Protein AF-A0A1V9VWC7-F1 (afdb_monomer_lite)

Sequence (116 aa):
MKLWIKKNKTLLITFGVISLVTWIVTLIEINLIAANTDGLKEYAETKVISDDLEVVGLVGMLDITLLIIWTFIFMFIFMKIIFPSKKALQGALFMEEFRFLKDMPNELRKGLDKNE

Foldseek 3Di:
DVVVCVVCVVLVVVLVVLVVVLVVLVVVLVVLCVVCVVQVVCCVVPVDHDPSNVVSVVSVVVSVVSVVVSVVSVVVVVCCVCQVDPVSVCVVVVVVVCVCVVCVVVVVVVVVVVVD

pLDDT: mean 83.8, std 10.31, range [46.56, 95.06]

Radius of gyration: 26.23 Å; chains: 1; bounding box: 46×44×78 Å

Secondary structure (DSSP, 8-state):
-HHHHHHTHHHHHHHHHHHHHHHHHHHHHHHHHHHTHHHHHHHHHH-PPPHHHHHHHHHHHHHHHHHHHHHHHHHHHHHHHH--SHHHHHHHTTTTHHHHHHHHHHHHHHHHTT--

Structure (mmCIF, N/CA/C/O backbone):
data_AF-A0A1V9VWC7-F1
#
_entry.id   AF-A0A1V9VWC7-F1
#
loop_
_atom_site.group_PDB
_atom_site.id
_atom_site.type_symbol
_atom_site.label_atom_id
_atom_site.label_alt_id
_atom_site.label_comp_id
_atom_site.label_asym_id
_atom_site.label_entity_id
_atom_site.label_seq_id
_atom_site.pdbx_PDB_ins_code
_atom_site.Cartn_x
_atom_site.Cartn_y
_atom_site.Cartn_z
_atom_site.occupancy
_atom_site.B_iso_or_equiv
_atom_site.auth_seq_id
_atom_site.auth_comp_id
_atom_site.auth_asym_id
_atom_site.auth_atom_id
_atom_site.pdbx_PDB_model_num
ATOM 1 N N . MET A 1 1 ? -23.759 2.065 12.437 1.00 70.25 1 MET A N 1
ATOM 2 C CA . MET A 1 1 ? -22.901 2.471 11.296 1.00 70.25 1 MET A CA 1
ATOM 3 C C . MET A 1 1 ? -22.642 3.987 11.232 1.00 70.2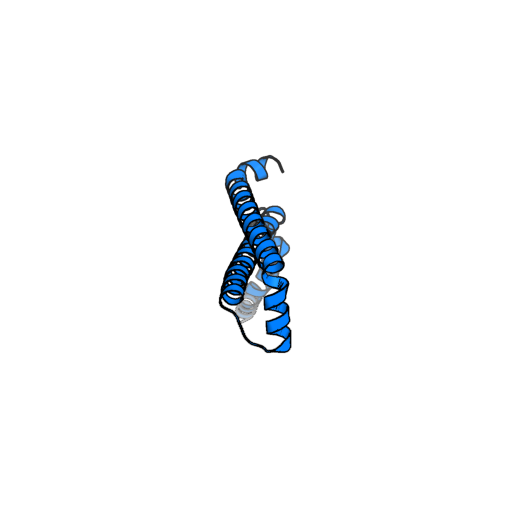5 1 MET A C 1
ATOM 5 O O . MET A 1 1 ? -21.498 4.383 11.409 1.00 70.25 1 MET A O 1
ATOM 9 N N . LYS A 1 2 ? -23.664 4.857 11.094 1.00 73.81 2 LYS A N 1
ATOM 10 C CA . LYS A 1 2 ? -23.494 6.334 11.013 1.00 73.81 2 LYS A CA 1
ATOM 11 C C . LYS A 1 2 ? -22.688 6.959 12.170 1.00 73.81 2 LYS A C 1
ATOM 13 O O . LYS A 1 2 ? -21.833 7.808 11.943 1.00 73.81 2 LYS A O 1
ATOM 18 N N . LEU A 1 3 ? -22.915 6.501 13.403 1.00 79.94 3 LEU A N 1
ATOM 19 C CA . LEU A 1 3 ? -22.215 7.001 14.596 1.00 79.94 3 LEU A CA 1
ATOM 20 C C . LEU A 1 3 ? -20.722 6.614 14.618 1.00 79.94 3 LEU A C 1
ATOM 22 O O . LEU A 1 3 ? -19.881 7.410 15.027 1.00 79.94 3 LEU A O 1
ATOM 26 N N . TRP A 1 4 ? -20.389 5.417 14.121 1.00 81.62 4 TRP A N 1
ATOM 27 C CA . TRP A 1 4 ? -19.008 4.937 14.002 1.00 81.62 4 TRP A CA 1
ATOM 28 C C . TRP A 1 4 ? -18.242 5.717 12.930 1.00 81.62 4 TRP A C 1
ATOM 30 O O . TRP A 1 4 ? -17.119 6.145 13.184 1.00 81.62 4 TRP A O 1
ATOM 40 N N . ILE A 1 5 ? -18.874 5.982 11.780 1.00 79.62 5 ILE A N 1
ATOM 41 C CA . ILE A 1 5 ? -18.294 6.818 10.717 1.00 79.62 5 ILE A CA 1
ATOM 42 C C . ILE A 1 5 ? -18.036 8.230 11.248 1.00 79.62 5 ILE A C 1
ATOM 44 O O . ILE A 1 5 ? -16.941 8.755 11.080 1.00 79.62 5 ILE A O 1
ATOM 48 N N . LYS A 1 6 ? -18.998 8.827 11.965 1.00 84.12 6 LYS A N 1
ATOM 49 C CA . LYS A 1 6 ? -18.825 10.160 12.564 1.00 84.12 6 LYS A CA 1
ATOM 50 C C . LYS A 1 6 ? -17.667 10.192 13.571 1.00 84.12 6 LYS A C 1
ATOM 52 O O . LYS A 1 6 ? -16.902 11.151 13.576 1.00 84.12 6 LYS A O 1
ATOM 57 N N . LYS A 1 7 ? -17.503 9.134 14.374 1.00 85.69 7 LYS A N 1
ATOM 58 C CA . LYS A 1 7 ? -16.421 9.001 15.366 1.00 85.69 7 LYS A CA 1
ATOM 59 C C . LYS A 1 7 ? -15.041 8.776 14.737 1.00 85.69 7 LYS A C 1
ATOM 61 O O . LYS A 1 7 ? -14.050 9.224 15.297 1.00 85.69 7 LYS A O 1
ATOM 66 N N . ASN A 1 8 ? -14.966 8.097 13.592 1.00 86.31 8 ASN A N 1
ATOM 67 C CA . ASN A 1 8 ? -13.708 7.795 12.898 1.00 86.31 8 ASN A CA 1
ATOM 68 C C . ASN A 1 8 ? -13.504 8.650 11.632 1.00 86.31 8 ASN A C 1
ATOM 70 O O . ASN A 1 8 ? -12.663 8.317 10.802 1.00 86.31 8 ASN A O 1
ATOM 74 N N . LYS A 1 9 ? -14.251 9.755 11.486 1.00 88.50 9 LYS A N 1
ATOM 75 C CA . LYS A 1 9 ? -14.259 10.607 10.287 1.00 88.50 9 LYS A CA 1
ATOM 76 C C . LYS A 1 9 ? -12.852 11.038 9.875 1.00 88.50 9 LYS A C 1
ATOM 78 O O . LYS A 1 9 ? -12.503 10.902 8.711 1.00 88.50 9 LYS A O 1
ATOM 83 N N . THR A 1 10 ? -12.045 11.511 10.824 1.00 88.62 10 THR A N 1
ATOM 84 C CA . THR A 1 10 ? -10.667 11.953 10.560 1.00 88.62 10 THR A CA 1
ATOM 85 C C . THR A 1 10 ? -9.819 10.827 9.981 1.00 88.62 10 THR A C 1
ATOM 87 O O . THR A 1 10 ? -9.186 11.020 8.957 1.00 88.62 10 THR A O 1
ATOM 90 N N . LEU A 1 11 ? -9.879 9.631 10.573 1.00 88.38 11 LEU A N 1
ATOM 91 C CA . LEU A 1 11 ? -9.133 8.463 10.104 1.00 88.38 11 LEU A CA 1
ATOM 92 C C . LEU A 1 11 ? -9.557 8.041 8.686 1.00 88.38 11 LEU A C 1
ATOM 94 O O . LEU A 1 11 ? -8.698 7.719 7.872 1.00 88.38 11 LEU A O 1
ATOM 98 N N . LEU A 1 12 ? -10.854 8.096 8.367 1.00 90.12 12 LEU A N 1
ATOM 99 C CA . LEU A 1 12 ? -11.352 7.787 7.022 1.00 90.12 12 LEU A CA 1
ATOM 100 C C . LEU A 1 12 ? -10.923 8.840 5.992 1.00 90.12 12 LEU A C 1
ATOM 102 O O . LEU A 1 12 ? -10.565 8.480 4.877 1.00 90.12 12 LEU A O 1
ATOM 106 N N . ILE A 1 13 ? -10.926 10.126 6.361 1.00 92.19 13 ILE A N 1
ATOM 107 C CA . ILE A 1 13 ? -10.439 11.206 5.491 1.00 92.19 13 ILE A CA 1
ATOM 108 C C . ILE A 1 13 ? -8.940 11.050 5.248 1.00 92.19 13 ILE A C 1
ATOM 110 O O . ILE A 1 13 ? -8.514 11.087 4.101 1.00 92.19 13 ILE A O 1
ATOM 114 N N . THR A 1 14 ? -8.147 10.832 6.300 1.00 90.50 14 THR A N 1
ATOM 115 C CA . THR A 1 14 ? -6.704 10.603 6.175 1.00 90.50 14 THR A CA 1
ATOM 116 C C . THR A 1 14 ? -6.421 9.409 5.273 1.00 90.50 14 THR A C 1
ATOM 118 O O . THR A 1 14 ? -5.608 9.521 4.363 1.00 90.50 14 THR A O 1
ATOM 121 N N . PHE A 1 15 ? -7.132 8.295 5.460 1.00 92.75 15 PHE A N 1
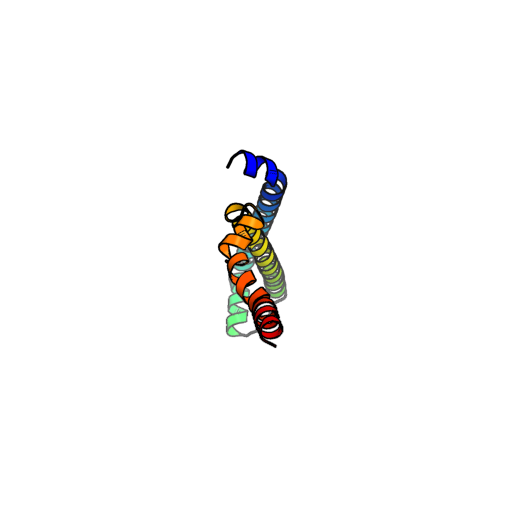ATOM 122 C CA . PHE A 1 15 ? -7.003 7.141 4.576 1.00 92.75 15 PHE A CA 1
ATOM 123 C C . PHE A 1 15 ? -7.386 7.471 3.132 1.00 92.75 15 PHE A C 1
ATOM 125 O O . PHE A 1 15 ? -6.675 7.075 2.215 1.00 92.75 15 PHE A O 1
ATOM 132 N N . GLY A 1 16 ? -8.458 8.236 2.916 1.00 93.19 16 GLY A N 1
ATOM 133 C CA . GLY A 1 16 ? -8.853 8.700 1.585 1.00 93.19 16 GLY A CA 1
ATOM 134 C C . GLY A 1 16 ? -7.781 9.560 0.910 1.00 93.19 16 GLY A C 1
ATOM 135 O O . GLY A 1 16 ? -7.480 9.342 -0.258 1.00 93.19 16 GLY A O 1
ATOM 136 N N . VAL A 1 17 ? -7.156 10.483 1.646 1.00 93.69 17 VAL A N 1
ATOM 137 C CA . VAL A 1 17 ? -6.053 11.315 1.133 1.00 93.69 17 VAL A CA 1
ATOM 138 C C . VAL A 1 17 ? -4.841 10.456 0.784 1.00 93.69 17 VAL A C 1
ATOM 140 O O . VAL A 1 17 ? -4.319 10.584 -0.317 1.00 93.69 17 VAL A O 1
ATOM 143 N N . ILE A 1 18 ? -4.425 9.548 1.674 1.00 91.56 18 ILE A N 1
ATOM 144 C CA . ILE A 1 18 ? -3.308 8.629 1.406 1.00 91.56 18 ILE A CA 1
ATOM 145 C C . ILE A 1 18 ? -3.620 7.769 0.176 1.00 91.56 18 ILE A C 1
ATOM 147 O O . ILE A 1 18 ? -2.776 7.649 -0.698 1.00 91.56 18 ILE A O 1
ATOM 151 N N . SER A 1 19 ? -4.846 7.248 0.061 1.00 94.00 19 SER A N 1
ATOM 152 C CA . SER A 1 19 ? -5.285 6.462 -1.102 1.00 94.00 19 SER A CA 1
ATOM 153 C C . SER A 1 19 ? -5.167 7.246 -2.407 1.00 94.00 19 SER A C 1
ATOM 155 O O . SER A 1 19 ? -4.715 6.706 -3.410 1.00 94.00 19 SER A O 1
ATOM 157 N N . LEU A 1 20 ? -5.565 8.521 -2.394 1.00 95.06 20 LEU A N 1
ATOM 158 C CA . LEU A 1 20 ? -5.481 9.387 -3.566 1.00 95.06 20 LEU A CA 1
ATOM 159 C C . LEU A 1 20 ? -4.025 9.682 -3.944 1.00 95.06 20 LEU A C 1
ATOM 161 O O . LEU A 1 20 ? -3.688 9.649 -5.122 1.00 95.06 20 LEU A O 1
ATOM 165 N N . VAL A 1 21 ? -3.161 9.927 -2.956 1.00 92.50 21 VAL A N 1
ATOM 166 C CA . VAL A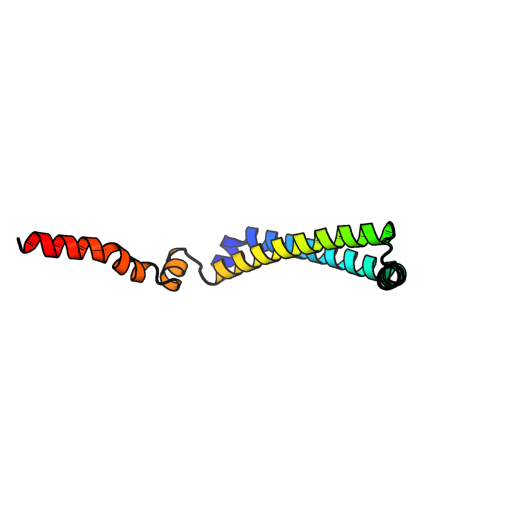 1 21 ? -1.724 10.135 -3.185 1.00 92.50 21 VAL A CA 1
ATOM 167 C C . VAL A 1 21 ? -1.080 8.878 -3.764 1.00 92.50 21 VAL A C 1
ATOM 169 O O . VAL A 1 21 ? -0.425 8.982 -4.794 1.00 92.50 21 VAL A O 1
ATOM 172 N N . THR A 1 22 ? -1.305 7.705 -3.162 1.00 92.44 22 THR A N 1
ATOM 173 C CA . THR A 1 22 ? -0.805 6.424 -3.685 1.00 92.44 22 THR A CA 1
ATOM 174 C C . THR A 1 22 ? -1.263 6.221 -5.126 1.00 92.44 22 THR A C 1
ATOM 176 O O . THR A 1 22 ? -0.445 5.967 -5.994 1.00 92.44 22 THR A O 1
ATOM 179 N N . TRP A 1 23 ? -2.544 6.455 -5.419 1.00 94.62 23 TRP A N 1
ATOM 180 C CA . TRP A 1 23 ? -3.063 6.312 -6.778 1.00 94.62 23 TRP A CA 1
ATOM 181 C C . TRP A 1 23 ? -2.397 7.254 -7.795 1.00 94.62 23 TRP A C 1
ATOM 183 O O . TRP A 1 23 ? -2.106 6.841 -8.914 1.00 94.62 23 TRP A O 1
ATOM 193 N N . ILE A 1 24 ? -2.124 8.508 -7.418 1.00 94.38 24 ILE A N 1
ATOM 194 C CA . ILE A 1 24 ? -1.402 9.457 -8.281 1.00 94.38 24 ILE A CA 1
ATOM 195 C C . ILE A 1 24 ? 0.031 8.977 -8.541 1.00 94.38 24 ILE A C 1
ATOM 197 O O . ILE A 1 24 ? 0.488 9.047 -9.680 1.00 94.38 24 ILE A O 1
ATOM 201 N N . VAL A 1 25 ? 0.732 8.486 -7.515 1.00 93.00 25 VAL A N 1
ATOM 202 C CA . VAL A 1 25 ? 2.102 7.967 -7.660 1.00 93.00 25 VAL A CA 1
ATOM 203 C C . VAL A 1 25 ? 2.120 6.754 -8.589 1.00 93.00 25 VAL A C 1
ATOM 205 O O . VAL A 1 25 ? 2.886 6.761 -9.551 1.00 93.00 25 VAL A O 1
ATOM 208 N N . THR A 1 26 ? 1.211 5.795 -8.405 1.00 93.94 26 THR A N 1
ATOM 209 C CA . THR A 1 26 ? 1.080 4.635 -9.297 1.00 93.94 26 THR A CA 1
ATOM 210 C C . THR A 1 26 ? 0.801 5.050 -10.749 1.00 93.94 26 THR A C 1
ATOM 212 O O . THR A 1 26 ? 1.340 4.461 -11.682 1.00 93.94 26 THR A O 1
ATOM 215 N N . LEU A 1 27 ? -0.009 6.091 -10.988 1.00 94.56 27 LEU A N 1
ATOM 216 C CA . LEU A 1 27 ? -0.227 6.606 -12.349 1.00 94.56 27 LEU A CA 1
ATOM 217 C C . LEU A 1 27 ? 1.040 7.208 -12.965 1.00 94.56 27 LEU A C 1
ATOM 219 O O . LEU A 1 27 ? 1.289 7.013 -14.157 1.00 94.56 27 LEU A O 1
ATOM 223 N N . ILE A 1 28 ? 1.827 7.942 -12.175 1.00 93.38 28 ILE A N 1
ATOM 224 C CA . ILE A 1 28 ? 3.115 8.487 -12.620 1.00 93.38 28 ILE A CA 1
ATOM 225 C C . ILE A 1 28 ? 4.065 7.340 -12.966 1.00 93.38 28 ILE A C 1
ATOM 227 O O . ILE A 1 28 ? 4.686 7.380 -14.026 1.00 93.38 28 ILE A O 1
ATOM 231 N N . GLU A 1 29 ? 4.139 6.308 -12.127 1.00 92.25 29 GLU A N 1
ATOM 232 C CA . GLU A 1 29 ? 4.965 5.127 -12.377 1.00 92.25 29 GLU A CA 1
ATOM 233 C C . GLU A 1 29 ? 4.554 4.408 -13.667 1.00 92.25 29 GLU A C 1
ATOM 235 O O . GLU A 1 29 ? 5.404 4.161 -14.518 1.00 92.25 29 GLU A O 1
ATOM 240 N N . ILE A 1 30 ? 3.258 4.147 -13.877 1.00 92.94 30 ILE A N 1
ATOM 241 C CA . ILE A 1 30 ? 2.758 3.521 -15.114 1.00 92.94 30 ILE A CA 1
ATOM 242 C C . ILE A 1 30 ? 3.163 4.342 -16.342 1.00 92.94 30 ILE A C 1
ATOM 244 O O . ILE A 1 30 ? 3.587 3.777 -17.351 1.00 92.94 30 ILE A O 1
ATOM 248 N N . ASN A 1 31 ? 3.051 5.669 -16.265 1.00 93.62 31 ASN A N 1
ATOM 249 C CA . ASN A 1 31 ? 3.452 6.544 -17.360 1.00 93.62 31 ASN A CA 1
ATOM 250 C C . ASN A 1 31 ? 4.969 6.494 -17.609 1.00 93.62 31 ASN A C 1
ATOM 252 O O . ASN A 1 31 ? 5.401 6.413 -18.757 1.00 93.62 31 ASN A O 1
ATOM 256 N N . LEU A 1 32 ? 5.781 6.491 -16.549 1.00 91.19 32 LEU A N 1
ATOM 257 C CA . LEU A 1 32 ? 7.237 6.369 -16.646 1.00 91.19 32 LEU A CA 1
ATOM 258 C C . LEU A 1 32 ? 7.664 5.017 -17.228 1.00 91.19 32 LEU A C 1
ATOM 260 O O . LEU A 1 32 ? 8.547 4.978 -18.082 1.00 91.19 32 LEU A O 1
ATOM 264 N N . ILE A 1 33 ? 7.014 3.926 -16.823 1.00 91.38 33 ILE A N 1
ATOM 265 C CA . ILE A 1 33 ? 7.230 2.590 -17.388 1.00 91.38 33 ILE A CA 1
ATOM 266 C C . ILE A 1 33 ? 6.887 2.592 -18.879 1.00 91.38 33 ILE A C 1
ATOM 268 O O . ILE A 1 33 ? 7.684 2.124 -19.687 1.00 91.38 33 ILE A O 1
ATOM 272 N N . ALA A 1 34 ? 5.733 3.149 -19.259 1.00 91.75 34 ALA A N 1
ATOM 273 C CA . ALA A 1 34 ? 5.305 3.223 -20.655 1.00 91.75 34 ALA A CA 1
ATOM 274 C C . ALA A 1 34 ? 6.283 4.039 -21.521 1.00 91.75 34 ALA A C 1
ATOM 276 O O . ALA A 1 34 ? 6.618 3.621 -22.632 1.00 91.75 34 ALA A O 1
ATOM 277 N N . ALA A 1 35 ? 6.777 5.162 -20.995 1.00 90.88 35 ALA A N 1
ATOM 278 C CA . ALA A 1 35 ? 7.746 6.025 -21.666 1.00 90.88 35 ALA A CA 1
ATOM 279 C C . ALA A 1 35 ? 9.138 5.386 -21.825 1.00 90.88 35 ALA A C 1
ATOM 281 O O . ALA A 1 35 ? 9.870 5.769 -22.730 1.00 90.88 35 ALA A O 1
ATOM 282 N N . ASN A 1 36 ? 9.488 4.400 -20.990 1.00 90.62 36 ASN A N 1
ATOM 283 C CA . ASN A 1 36 ? 10.802 3.741 -20.972 1.00 90.62 36 ASN A CA 1
ATOM 284 C C . ASN A 1 36 ? 10.742 2.256 -21.377 1.00 90.62 36 ASN A C 1
ATOM 286 O O . ASN A 1 36 ? 11.599 1.456 -20.997 1.00 90.62 36 ASN A O 1
ATOM 290 N N . THR A 1 37 ? 9.730 1.869 -22.156 1.00 88.62 37 THR A N 1
ATOM 291 C CA . THR A 1 37 ? 9.516 0.485 -22.624 1.00 88.62 37 THR A CA 1
ATOM 292 C C . THR A 1 37 ? 10.702 -0.081 -23.408 1.00 88.62 37 THR A C 1
ATOM 294 O O . THR A 1 37 ? 11.063 -1.242 -23.209 1.00 88.62 37 THR A O 1
ATOM 297 N N . ASP A 1 38 ? 11.347 0.733 -24.243 1.00 87.19 38 ASP A N 1
ATOM 298 C CA . ASP A 1 38 ? 12.532 0.320 -25.001 1.00 87.19 38 ASP A CA 1
ATOM 299 C C . ASP A 1 38 ? 13.737 0.063 -24.084 1.00 87.19 38 ASP A C 1
ATOM 301 O O . ASP A 1 38 ? 14.398 -0.967 -24.214 1.00 87.19 38 ASP A O 1
ATOM 305 N N . GLY A 1 39 ? 13.964 0.927 -23.087 1.00 84.00 39 GLY A N 1
ATOM 306 C CA . GLY A 1 39 ? 15.017 0.734 -22.082 1.00 84.00 39 GLY A CA 1
ATOM 307 C C . GLY A 1 39 ? 14.774 -0.490 -21.193 1.00 84.00 39 GLY A C 1
ATOM 308 O O . GLY A 1 39 ? 15.702 -1.231 -20.875 1.00 84.00 39 GLY A O 1
ATOM 309 N N . LEU A 1 40 ? 13.512 -0.774 -20.852 1.00 84.44 40 LEU A N 1
ATOM 310 C CA . LEU A 1 40 ? 13.114 -2.005 -20.155 1.00 84.44 40 LEU A CA 1
ATOM 311 C C . LEU A 1 40 ? 13.408 -3.260 -20.986 1.00 84.44 40 LEU A C 1
ATOM 313 O O . LEU A 1 40 ? 13.842 -4.279 -20.441 1.00 84.44 40 LEU A O 1
ATOM 317 N N . LYS A 1 41 ? 13.174 -3.197 -22.300 1.00 87.75 41 LYS A N 1
ATOM 318 C CA . LYS A 1 41 ? 13.468 -4.296 -23.222 1.00 87.75 41 LYS A CA 1
ATOM 319 C C . LYS A 1 41 ? 14.972 -4.518 -23.358 1.00 87.75 41 LYS A C 1
ATOM 321 O O . LYS A 1 41 ? 15.425 -5.657 -23.262 1.00 87.75 41 LYS A O 1
ATOM 326 N N . GLU A 1 42 ? 15.739 -3.445 -23.516 1.00 87.44 42 GLU A N 1
ATOM 327 C CA . GLU A 1 42 ? 17.197 -3.514 -23.563 1.00 87.44 42 GLU A CA 1
ATOM 328 C C . GLU A 1 42 ? 17.762 -4.110 -22.272 1.00 87.44 42 GLU A C 1
ATOM 330 O O . GLU A 1 42 ? 18.545 -5.056 -22.329 1.00 87.44 42 GLU A O 1
ATOM 335 N N . TYR A 1 43 ? 17.294 -3.660 -21.106 1.00 87.75 43 TYR A N 1
ATOM 336 C CA . TYR A 1 43 ? 17.658 -4.259 -19.823 1.00 87.75 43 TYR A CA 1
ATOM 337 C C . TYR A 1 43 ? 17.319 -5.753 -19.753 1.00 87.75 43 TYR A C 1
ATOM 339 O O . TYR A 1 43 ? 18.098 -6.547 -19.216 1.00 87.75 43 TYR A O 1
ATOM 347 N N . ALA A 1 44 ? 16.174 -6.178 -20.292 1.00 86.81 44 ALA A N 1
ATOM 348 C CA . ALA A 1 44 ? 15.794 -7.587 -20.280 1.00 86.81 44 ALA A CA 1
ATOM 349 C C . ALA A 1 44 ? 16.820 -8.461 -21.023 1.00 86.81 44 ALA A C 1
ATOM 351 O O . ALA A 1 44 ? 17.158 -9.542 -20.519 1.00 86.81 44 ALA A O 1
ATOM 352 N N . GLU A 1 45 ? 17.334 -7.964 -22.151 1.00 90.50 45 GLU A N 1
ATOM 353 C CA . GLU A 1 45 ? 18.265 -8.647 -23.054 1.00 90.50 45 GLU A CA 1
ATOM 354 C C . GLU A 1 45 ? 19.735 -8.526 -22.612 1.00 90.50 45 GLU A C 1
ATOM 356 O O . GLU A 1 45 ? 20.459 -9.522 -22.612 1.00 90.50 45 GLU A O 1
ATOM 361 N N . THR A 1 46 ? 20.180 -7.338 -22.198 1.00 88.62 46 THR A N 1
ATOM 362 C CA . THR A 1 46 ? 21.600 -7.029 -21.937 1.00 88.62 46 THR A CA 1
ATOM 363 C C . THR A 1 46 ? 21.955 -6.946 -20.455 1.00 88.62 46 THR A C 1
ATOM 365 O O . THR A 1 46 ? 23.132 -7.008 -20.104 1.00 88.62 46 THR A O 1
ATOM 368 N N . LYS A 1 47 ? 20.952 -6.820 -19.575 1.00 86.75 47 LYS A N 1
ATOM 369 C CA . LYS A 1 47 ? 21.098 -6.530 -18.135 1.00 86.75 47 LYS A CA 1
ATOM 370 C C . LYS A 1 47 ? 21.757 -5.185 -17.813 1.00 86.75 47 LYS A C 1
ATOM 372 O O . LYS A 1 47 ? 22.106 -4.954 -16.656 1.00 86.75 47 LYS A O 1
ATOM 377 N N . VAL A 1 48 ? 21.893 -4.290 -18.790 1.00 86.56 48 VAL A N 1
ATOM 378 C CA . VAL A 1 48 ? 22.404 -2.929 -18.580 1.00 86.56 48 VAL A CA 1
ATOM 379 C C . VAL A 1 48 ? 21.272 -2.027 -18.084 1.00 86.56 48 VAL A C 1
ATOM 381 O O . VAL A 1 48 ? 20.170 -2.061 -18.625 1.00 86.56 48 VAL A O 1
ATOM 384 N N . ILE A 1 49 ? 21.537 -1.242 -17.038 1.00 85.25 49 ILE A N 1
ATOM 385 C CA . ILE A 1 49 ? 20.593 -0.267 -16.475 1.00 85.25 49 ILE A CA 1
ATOM 386 C C . ILE A 1 49 ? 20.982 1.113 -17.003 1.00 85.25 49 ILE A C 1
ATOM 388 O O . ILE A 1 49 ? 22.119 1.538 -16.804 1.00 85.25 49 ILE A O 1
ATOM 392 N N . SER A 1 50 ? 20.056 1.788 -17.683 1.00 87.19 50 SER A N 1
ATOM 393 C CA . SER A 1 50 ? 20.201 3.197 -18.053 1.00 87.19 50 SER A CA 1
ATOM 394 C C . SER A 1 50 ? 19.759 4.111 -16.908 1.00 87.19 50 SER A C 1
ATOM 396 O O . SER A 1 50 ? 18.948 3.711 -16.071 1.00 87.19 50 SER A O 1
ATOM 398 N N . ASP A 1 51 ? 20.241 5.354 -16.904 1.00 86.56 51 ASP A N 1
ATOM 399 C CA . ASP A 1 51 ? 19.888 6.358 -15.890 1.00 86.56 51 ASP A CA 1
ATOM 400 C C . ASP A 1 51 ? 18.361 6.568 -15.793 1.00 86.56 51 ASP A C 1
ATOM 402 O O . ASP A 1 51 ? 17.799 6.645 -14.700 1.00 86.56 51 ASP A O 1
ATOM 406 N N . ASP A 1 52 ? 17.654 6.573 -16.930 1.00 85.44 52 ASP A N 1
ATOM 407 C CA . ASP A 1 52 ? 16.190 6.695 -16.958 1.00 85.44 52 ASP A CA 1
ATOM 408 C C . ASP A 1 52 ? 15.496 5.482 -16.318 1.00 85.44 52 ASP A C 1
ATOM 410 O O . ASP A 1 52 ? 14.497 5.619 -15.606 1.00 85.44 52 ASP A O 1
ATOM 414 N N . LEU A 1 53 ? 16.048 4.282 -16.521 1.00 87.44 53 LEU A N 1
ATOM 415 C CA . LEU A 1 53 ? 15.524 3.051 -15.939 1.00 87.44 53 LEU A CA 1
ATOM 416 C C . LEU A 1 53 ? 15.785 2.975 -14.429 1.00 87.44 53 LEU A C 1
ATOM 418 O O . LEU A 1 53 ? 14.958 2.440 -13.686 1.00 87.44 53 LEU A O 1
ATOM 422 N N . GLU A 1 54 ? 16.896 3.545 -13.959 1.00 89.38 54 GLU A N 1
ATOM 423 C CA . GLU A 1 54 ? 17.176 3.701 -12.531 1.00 89.38 54 GLU A CA 1
ATOM 424 C C . GLU A 1 54 ? 16.122 4.592 -11.857 1.00 89.38 54 GLU A C 1
ATOM 426 O O . GLU A 1 54 ? 15.583 4.227 -10.808 1.00 89.38 54 GLU A O 1
ATOM 431 N N . VAL A 1 55 ? 15.748 5.712 -12.488 1.00 89.44 55 VAL A N 1
ATOM 432 C CA . VAL A 1 55 ? 14.684 6.600 -11.989 1.00 89.44 55 VAL A CA 1
ATOM 433 C C . VAL A 1 55 ? 13.337 5.877 -11.933 1.00 89.44 55 VAL A C 1
ATOM 435 O O . VAL A 1 55 ? 12.642 5.967 -10.918 1.00 89.44 55 VAL A O 1
ATOM 438 N N . VAL A 1 56 ? 12.980 5.122 -12.977 1.00 91.44 56 VAL A N 1
ATOM 439 C CA . VAL A 1 56 ? 11.757 4.294 -12.994 1.00 91.44 56 VAL A CA 1
ATOM 440 C C . VAL A 1 56 ? 11.769 3.302 -11.825 1.00 91.44 56 VAL A C 1
ATOM 442 O O . VAL A 1 56 ? 10.784 3.198 -11.093 1.00 91.44 56 VAL A O 1
ATOM 445 N N . GLY A 1 57 ? 12.896 2.622 -11.596 1.00 89.25 57 GLY A N 1
ATOM 446 C CA . GLY A 1 57 ? 13.056 1.671 -10.496 1.00 89.25 57 GLY A CA 1
ATOM 447 C C . GLY A 1 57 ? 12.952 2.311 -9.107 1.00 89.25 57 GLY A C 1
ATOM 448 O O . GLY A 1 57 ? 12.314 1.748 -8.214 1.00 89.25 57 GLY A O 1
ATOM 449 N N . LEU A 1 58 ? 13.527 3.501 -8.912 1.00 92.50 58 LEU A N 1
ATOM 450 C CA . LEU A 1 58 ? 13.424 4.254 -7.656 1.00 92.50 58 LEU A CA 1
ATOM 451 C C . LEU A 1 58 ? 11.980 4.669 -7.357 1.00 92.50 58 LEU A C 1
ATOM 453 O O . LEU A 1 58 ? 11.517 4.507 -6.224 1.00 92.50 58 LEU A O 1
ATOM 457 N N . VAL A 1 59 ? 11.263 5.170 -8.367 1.00 92.31 59 VAL A N 1
ATOM 458 C CA . VAL A 1 59 ? 9.843 5.524 -8.236 1.00 92.31 59 VAL A CA 1
ATOM 459 C C . VAL A 1 59 ? 9.011 4.282 -7.913 1.00 92.31 59 VAL A C 1
ATOM 461 O O . VAL A 1 59 ? 8.186 4.344 -7.003 1.00 92.31 59 VAL A O 1
ATOM 464 N N . GLY A 1 60 ? 9.286 3.142 -8.552 1.00 92.44 60 GLY A N 1
ATOM 465 C CA . GLY A 1 60 ? 8.583 1.891 -8.259 1.00 92.44 60 GLY A CA 1
ATOM 466 C C . GLY A 1 60 ? 8.842 1.342 -6.855 1.00 92.44 60 GLY A C 1
ATOM 467 O O . GLY A 1 60 ? 7.917 0.899 -6.174 1.00 92.44 60 GLY A O 1
ATOM 468 N N . MET A 1 61 ? 10.070 1.438 -6.334 1.00 93.81 61 MET A N 1
ATOM 469 C CA . MET A 1 61 ? 10.339 1.083 -4.929 1.00 93.81 61 MET A CA 1
ATOM 470 C C . MET A 1 61 ? 9.575 1.981 -3.947 1.00 93.81 61 MET A C 1
ATOM 472 O O . MET A 1 61 ? 9.087 1.506 -2.911 1.00 93.81 61 MET A O 1
ATOM 476 N N . LEU A 1 62 ? 9.460 3.272 -4.264 1.00 92.25 62 LEU A N 1
ATOM 477 C CA . LEU A 1 62 ? 8.670 4.213 -3.479 1.00 92.25 62 LEU A CA 1
ATOM 478 C C . LEU A 1 62 ? 7.178 3.854 -3.531 1.00 92.25 62 LEU A C 1
ATOM 480 O O . LEU A 1 62 ? 6.544 3.827 -2.472 1.00 92.25 62 LEU A O 1
ATOM 484 N N . ASP A 1 63 ? 6.634 3.516 -4.703 1.00 93.00 63 ASP A N 1
ATOM 485 C CA . ASP A 1 63 ? 5.222 3.136 -4.845 1.00 93.00 63 ASP A CA 1
ATOM 486 C C . ASP A 1 63 ? 4.900 1.839 -4.095 1.00 93.00 63 ASP A C 1
ATOM 488 O O . ASP A 1 63 ? 3.951 1.791 -3.310 1.00 93.00 63 ASP A O 1
ATOM 492 N N . ILE A 1 64 ? 5.754 0.816 -4.204 1.00 93.19 64 ILE A N 1
ATOM 493 C CA . ILE A 1 64 ? 5.613 -0.432 -3.436 1.00 93.19 64 ILE A CA 1
ATOM 494 C C . ILE A 1 64 ? 5.608 -0.145 -1.931 1.00 93.19 64 ILE A C 1
ATOM 496 O O . ILE A 1 64 ? 4.770 -0.670 -1.192 1.00 93.19 64 ILE A O 1
ATOM 500 N N . THR A 1 65 ? 6.512 0.712 -1.454 1.00 93.06 65 THR A N 1
ATOM 501 C CA . THR A 1 65 ? 6.570 1.082 -0.032 1.00 93.06 65 THR A CA 1
ATOM 502 C C . THR A 1 65 ? 5.289 1.797 0.410 1.00 93.06 65 THR A C 1
ATOM 504 O O . THR A 1 65 ? 4.735 1.482 1.470 1.00 93.06 65 THR A O 1
ATOM 507 N N . LEU A 1 66 ? 4.772 2.718 -0.410 1.00 92.12 66 LEU A N 1
ATOM 508 C CA . LEU A 1 66 ? 3.492 3.386 -0.164 1.00 92.12 66 LEU A CA 1
ATOM 509 C C . LEU A 1 66 ? 2.326 2.393 -0.141 1.00 92.12 66 LEU A C 1
ATOM 511 O O . LEU A 1 66 ? 1.489 2.475 0.760 1.00 92.12 66 LEU A O 1
ATOM 515 N N . LEU A 1 67 ? 2.286 1.431 -1.064 1.00 93.50 67 LEU A N 1
ATOM 516 C CA . LEU A 1 67 ? 1.264 0.383 -1.126 1.00 93.50 67 LEU A CA 1
ATOM 517 C C . LEU A 1 67 ? 1.282 -0.521 0.109 1.00 93.50 67 LEU A C 1
ATOM 519 O O . LEU A 1 67 ? 0.219 -0.878 0.626 1.00 93.50 67 LEU A O 1
ATOM 523 N N . ILE A 1 68 ? 2.463 -0.860 0.631 1.00 93.69 68 ILE A N 1
ATOM 524 C CA . ILE A 1 68 ? 2.592 -1.627 1.877 1.00 93.69 68 ILE A CA 1
ATOM 525 C C . ILE A 1 68 ? 1.972 -0.846 3.041 1.00 93.69 68 ILE A C 1
ATOM 527 O O . ILE A 1 68 ? 1.123 -1.376 3.764 1.00 93.69 68 ILE A O 1
ATOM 531 N N . ILE A 1 69 ? 2.346 0.426 3.208 1.00 92.00 69 ILE A N 1
ATOM 532 C CA . ILE A 1 69 ? 1.806 1.289 4.271 1.00 92.00 69 ILE A CA 1
ATOM 533 C C . ILE A 1 69 ? 0.289 1.433 4.122 1.00 92.00 69 ILE A C 1
ATOM 535 O O . ILE A 1 69 ? -0.454 1.277 5.096 1.00 92.00 69 ILE A O 1
ATOM 539 N N . TRP A 1 70 ? -0.179 1.681 2.900 1.00 94.00 70 TRP A N 1
ATOM 540 C CA . TRP A 1 70 ? -1.596 1.784 2.577 1.00 94.00 70 TRP A CA 1
ATOM 541 C C . TRP A 1 70 ? -2.356 0.513 2.971 1.00 94.00 70 TRP A C 1
ATOM 543 O O . TRP A 1 70 ? -3.396 0.593 3.629 1.00 94.00 70 TRP A O 1
ATOM 553 N N . THR A 1 71 ? -1.796 -0.658 2.663 1.00 94.06 71 THR A N 1
ATOM 554 C CA . THR A 1 71 ? -2.386 -1.963 2.980 1.00 94.06 71 THR A CA 1
ATOM 555 C C . THR A 1 71 ? -2.497 -2.176 4.489 1.00 94.06 71 THR A C 1
ATOM 557 O O . THR A 1 71 ? -3.558 -2.575 4.974 1.00 94.06 71 THR A O 1
ATOM 560 N N . PHE A 1 72 ? -1.454 -1.858 5.262 1.00 93.44 72 PHE A N 1
ATOM 561 C CA . PHE A 1 72 ? -1.509 -1.955 6.726 1.00 93.44 72 PHE A CA 1
ATOM 562 C C . PHE A 1 72 ? -2.584 -1.046 7.327 1.00 93.44 72 PHE A C 1
ATOM 564 O O . PHE A 1 72 ? -3.334 -1.473 8.211 1.00 93.44 72 PHE A O 1
ATOM 571 N N . ILE A 1 73 ? -2.704 0.191 6.835 1.00 91.50 73 ILE A N 1
ATOM 572 C CA . ILE A 1 73 ? -3.748 1.118 7.287 1.00 91.50 73 ILE A CA 1
ATOM 573 C C . ILE A 1 73 ? -5.129 0.580 6.904 1.00 91.50 73 ILE A C 1
ATOM 575 O O . ILE A 1 73 ? -6.031 0.575 7.742 1.00 91.50 73 ILE A O 1
ATOM 579 N N . PHE A 1 74 ? -5.300 0.075 5.682 1.00 92.62 74 PHE A N 1
ATOM 580 C CA . PHE A 1 74 ? -6.559 -0.515 5.233 1.00 92.62 74 PHE A CA 1
ATOM 581 C C . PHE A 1 74 ? -6.979 -1.695 6.118 1.00 92.62 74 PHE A C 1
ATOM 583 O O . PHE A 1 74 ? -8.100 -1.705 6.636 1.00 92.62 74 PHE A O 1
ATOM 590 N N . MET A 1 75 ? -6.069 -2.640 6.380 1.00 92.44 75 MET A N 1
ATOM 591 C CA . MET A 1 75 ? -6.323 -3.765 7.286 1.00 92.44 75 MET A CA 1
ATOM 592 C C . MET A 1 75 ? -6.691 -3.286 8.692 1.00 92.44 75 MET A C 1
ATOM 594 O O . MET A 1 75 ? -7.641 -3.792 9.291 1.00 92.44 75 MET A O 1
ATOM 598 N N . PHE A 1 76 ? -5.986 -2.282 9.217 1.00 89.44 76 PHE A N 1
ATOM 599 C CA . PHE A 1 76 ? -6.287 -1.706 10.525 1.00 89.44 76 PHE A CA 1
ATOM 600 C C . PHE A 1 76 ? -7.703 -1.116 10.583 1.00 89.44 76 PHE A C 1
ATOM 602 O O . PHE A 1 76 ? -8.437 -1.348 11.548 1.00 89.44 76 PHE A O 1
ATOM 609 N N . ILE A 1 77 ? -8.119 -0.386 9.547 1.00 90.12 77 ILE A N 1
ATOM 610 C CA . ILE A 1 77 ? -9.476 0.164 9.445 1.00 90.12 77 ILE A CA 1
ATOM 611 C C . ILE A 1 77 ? -10.501 -0.967 9.405 1.00 90.12 77 ILE A C 1
ATOM 613 O O . ILE A 1 77 ? -11.486 -0.917 10.143 1.00 90.12 77 ILE A O 1
ATOM 617 N N . PHE A 1 78 ? -10.249 -1.996 8.598 1.00 88.25 78 PHE A N 1
ATOM 618 C CA . PHE A 1 78 ? -11.131 -3.150 8.455 1.00 88.25 78 PHE A CA 1
ATOM 619 C C . PHE A 1 78 ? -11.313 -3.889 9.786 1.00 88.25 78 PHE A C 1
ATOM 621 O O . PHE A 1 78 ? -12.441 -4.106 10.234 1.00 88.25 78 PHE A O 1
ATOM 628 N N . MET A 1 79 ? -10.212 -4.150 10.494 1.00 85.75 79 MET A N 1
ATOM 629 C CA . MET A 1 79 ? -10.225 -4.715 11.845 1.00 85.75 79 MET A CA 1
ATOM 630 C C . MET A 1 79 ? -11.040 -3.860 12.813 1.00 85.75 79 MET A C 1
ATOM 632 O O . MET A 1 79 ? -11.786 -4.395 13.628 1.00 85.75 79 MET A O 1
ATOM 636 N N . LYS A 1 80 ? -10.959 -2.531 12.714 1.00 84.25 80 LYS A N 1
ATOM 637 C CA . LYS A 1 80 ? -11.711 -1.617 13.584 1.00 84.25 80 LYS A CA 1
ATOM 638 C C . LYS A 1 80 ? -13.206 -1.526 13.240 1.00 84.25 80 LYS A C 1
ATOM 640 O O . LYS A 1 80 ? -13.997 -1.091 14.084 1.00 84.25 80 LYS A O 1
ATOM 645 N N . ILE A 1 81 ? -13.586 -1.885 12.013 1.00 84.31 81 ILE A N 1
ATOM 646 C CA . ILE A 1 81 ? -14.983 -2.022 11.577 1.00 84.31 81 ILE A CA 1
ATOM 647 C C . ILE A 1 81 ? -15.560 -3.339 12.101 1.00 84.31 81 ILE A C 1
ATOM 649 O O . ILE A 1 81 ? -16.629 -3.317 12.711 1.00 84.31 81 ILE A O 1
ATOM 653 N N . ILE A 1 82 ? -14.849 -4.454 11.899 1.00 83.06 82 ILE A N 1
ATOM 654 C CA . ILE A 1 82 ? -15.278 -5.796 12.329 1.00 83.06 82 ILE A CA 1
ATOM 655 C C . ILE A 1 82 ? -15.291 -5.901 13.857 1.00 83.06 82 ILE A C 1
ATOM 657 O O . ILE A 1 82 ? -16.266 -6.367 14.443 1.00 83.06 82 ILE A O 1
ATOM 661 N N . PHE A 1 83 ? -14.234 -5.421 14.511 1.00 83.31 83 PHE A N 1
ATOM 662 C CA . PHE A 1 83 ? -14.064 -5.452 15.960 1.00 83.31 83 PHE A CA 1
ATOM 663 C C . PHE A 1 83 ? -14.089 -4.025 16.522 1.00 83.31 83 PHE A C 1
ATOM 665 O O . PHE A 1 83 ? -13.048 -3.429 16.813 1.00 83.31 83 PHE A O 1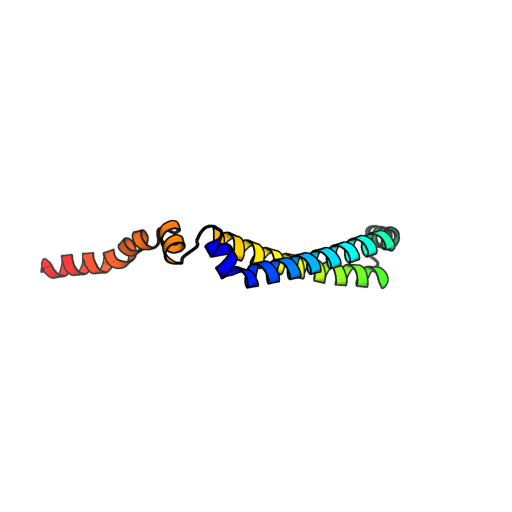
ATOM 672 N N . PRO A 1 84 ? -15.284 -3.442 16.725 1.00 74.56 84 PRO A N 1
ATOM 673 C CA . PRO A 1 84 ? -15.424 -2.050 17.147 1.00 74.56 84 PRO A CA 1
ATOM 674 C C . PRO A 1 84 ? -14.930 -1.783 18.579 1.00 74.56 84 PRO A C 1
ATOM 676 O O . PRO A 1 84 ? -14.831 -0.623 18.986 1.00 74.56 84 PRO A O 1
ATOM 679 N N . SER A 1 85 ? -14.629 -2.827 19.360 1.00 76.62 85 SER A N 1
ATOM 680 C CA . SER A 1 85 ? -14.091 -2.714 20.716 1.00 76.62 85 SER A CA 1
ATOM 681 C C . SER A 1 85 ? -13.040 -3.787 21.008 1.00 76.62 85 SER A C 1
ATOM 683 O O . SER A 1 85 ? -13.074 -4.876 20.439 1.00 76.62 85 SER A O 1
ATOM 685 N N . LYS A 1 86 ? -12.144 -3.504 21.966 1.00 70.62 86 LYS A N 1
ATOM 686 C CA . LYS A 1 86 ? -11.166 -4.488 22.463 1.00 70.62 86 LYS A CA 1
ATOM 687 C C . LYS A 1 86 ? -11.843 -5.741 23.024 1.00 70.62 86 LYS A C 1
ATOM 689 O O . LYS A 1 86 ? -11.322 -6.827 22.832 1.00 70.62 86 LYS A O 1
ATOM 694 N N . LYS A 1 87 ? -13.016 -5.590 23.653 1.00 72.75 87 LYS A N 1
ATOM 695 C CA . LYS A 1 87 ? -13.814 -6.717 24.155 1.00 72.75 87 LYS A CA 1
ATOM 696 C C . LYS A 1 87 ? -14.327 -7.604 23.020 1.00 72.75 87 LYS A C 1
ATOM 698 O O . LYS A 1 87 ? -14.242 -8.815 23.123 1.00 72.75 87 LYS A O 1
ATOM 703 N N . ALA A 1 88 ? -14.790 -7.008 21.918 1.00 73.06 88 ALA A N 1
ATOM 704 C CA . ALA A 1 88 ? -15.219 -7.763 20.737 1.00 73.06 88 ALA A CA 1
ATOM 705 C C . ALA A 1 88 ? -14.052 -8.533 20.096 1.00 73.06 88 ALA A C 1
ATOM 707 O O . ALA A 1 88 ? -14.228 -9.674 19.688 1.00 73.06 88 ALA A O 1
ATOM 708 N N . LEU A 1 89 ? -12.855 -7.936 20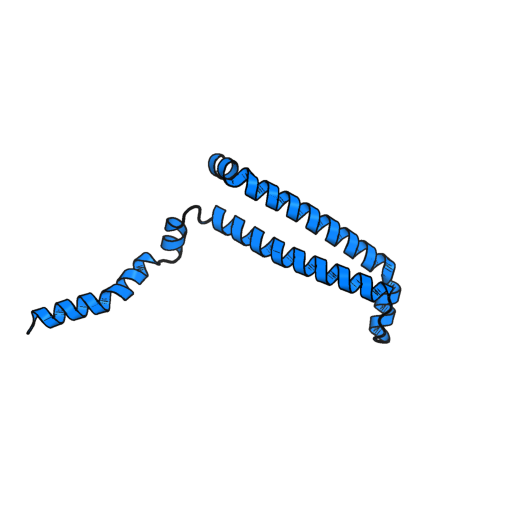.065 1.00 73.56 89 LEU A N 1
ATOM 709 C CA . LEU A 1 89 ? -11.640 -8.611 19.602 1.00 73.56 89 LEU A CA 1
ATOM 710 C C . LEU A 1 89 ? -11.218 -9.750 20.549 1.00 73.56 89 LEU A C 1
ATOM 712 O O . LEU A 1 89 ? -10.882 -10.834 20.093 1.00 73.56 89 LEU A O 1
ATOM 716 N N . GLN A 1 90 ? -11.251 -9.519 21.866 1.00 71.69 90 GLN A N 1
ATOM 717 C CA . GLN A 1 90 ? -10.919 -10.531 22.876 1.00 71.69 90 GLN A CA 1
ATOM 718 C C . GLN A 1 90 ? -11.894 -11.711 22.861 1.00 71.69 90 GLN A C 1
ATOM 720 O O . GLN A 1 90 ? -11.446 -12.851 22.931 1.00 71.69 90 GLN A O 1
ATOM 725 N N . GLY A 1 91 ? -13.195 -11.448 22.717 1.00 71.44 91 GLY A N 1
ATOM 726 C CA . GLY A 1 91 ? -14.208 -12.490 22.560 1.00 71.44 91 GLY A CA 1
ATOM 727 C C . GLY A 1 91 ? -14.025 -13.286 21.267 1.00 71.44 91 GLY A C 1
ATOM 728 O O . GLY A 1 91 ? -14.076 -14.507 21.294 1.00 71.44 91 GLY A O 1
ATOM 729 N N . ALA A 1 92 ? -13.719 -12.621 20.149 1.00 72.81 92 ALA A N 1
ATOM 730 C CA . ALA A 1 92 ? -13.466 -13.299 18.874 1.00 72.81 92 ALA A CA 1
ATOM 731 C C . ALA A 1 92 ? -12.178 -14.139 18.858 1.00 72.81 92 ALA A C 1
ATOM 733 O O . ALA A 1 92 ? -12.081 -15.101 18.105 1.00 72.81 92 ALA A O 1
ATOM 734 N N . LEU A 1 93 ? -11.194 -13.785 19.687 1.00 72.44 93 LEU A N 1
ATOM 735 C CA . LEU A 1 93 ? -9.963 -14.556 19.877 1.00 72.44 93 LEU A CA 1
ATOM 736 C C . LEU A 1 93 ? -10.075 -15.588 21.010 1.00 72.44 93 LEU A C 1
ATOM 738 O O . LEU A 1 93 ? -9.052 -16.129 21.425 1.00 72.44 93 LEU A O 1
ATOM 742 N N . PHE A 1 94 ? -11.282 -15.821 21.546 1.00 67.38 94 PHE A N 1
ATOM 743 C CA . PHE A 1 94 ? -11.542 -16.718 22.680 1.00 67.38 94 PHE A CA 1
ATOM 744 C C . PHE A 1 94 ? -10.621 -16.458 23.887 1.00 67.38 94 PHE A C 1
ATOM 746 O O . PHE A 1 94 ? -10.352 -17.334 24.706 1.00 67.38 94 PHE A O 1
ATOM 753 N N . MET A 1 95 ? -10.118 -15.228 24.026 1.00 64.19 95 MET A N 1
ATOM 754 C CA . MET A 1 95 ? -9.065 -14.893 24.988 1.00 64.19 95 MET A CA 1
ATOM 755 C C . MET A 1 95 ? -9.544 -15.042 26.442 1.00 64.19 95 MET A C 1
ATOM 757 O O . MET A 1 95 ? -8.740 -15.300 27.335 1.00 64.19 95 MET A O 1
ATOM 761 N N . GLU A 1 96 ? -10.850 -14.886 26.681 1.00 63.06 96 GLU A N 1
ATOM 762 C CA . GLU A 1 96 ? -11.483 -15.156 27.979 1.00 63.06 96 GLU A CA 1
ATOM 763 C C . GLU A 1 96 ? -11.593 -16.659 28.274 1.00 63.06 96 GLU A C 1
ATOM 765 O O . GLU A 1 96 ? -11.385 -17.058 29.416 1.00 63.06 96 GLU A O 1
ATOM 770 N N . GLU A 1 97 ? -11.814 -17.504 27.267 1.00 61.59 97 GLU A N 1
ATOM 771 C CA . GLU A 1 97 ? -11.875 -18.964 27.432 1.00 61.59 97 GLU A CA 1
ATOM 772 C C . GLU A 1 97 ? -10.481 -19.563 27.666 1.00 61.59 97 GLU A C 1
ATOM 774 O O . GLU A 1 97 ? -10.305 -20.430 28.517 1.00 61.59 97 GLU A O 1
ATOM 779 N N . PHE A 1 98 ? -9.441 -19.021 27.026 1.00 64.38 98 PHE A N 1
ATOM 780 C CA . PHE A 1 98 ? -8.049 -19.377 27.337 1.00 64.38 98 PHE A CA 1
ATOM 781 C C . PHE A 1 98 ? -7.574 -18.857 28.702 1.00 64.38 98 PHE A C 1
ATOM 783 O O . PHE A 1 98 ? -6.562 -19.328 29.228 1.00 64.38 98 PHE A O 1
ATOM 790 N N . ARG A 1 99 ? -8.29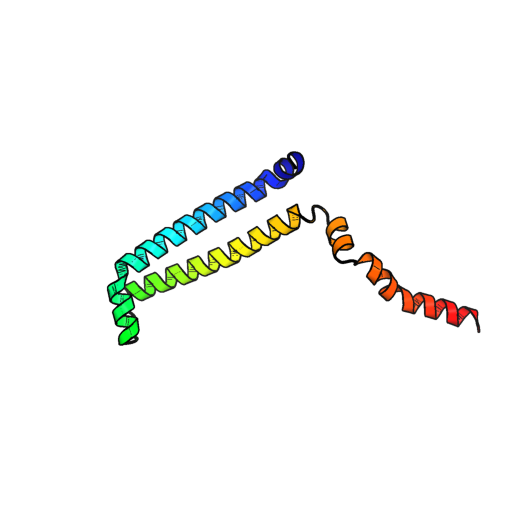1 -17.910 29.320 1.00 65.62 99 ARG A N 1
ATOM 791 C CA . ARG A 1 99 ? -7.972 -17.433 30.673 1.00 65.62 99 ARG A CA 1
ATOM 792 C C . ARG A 1 99 ? -8.179 -18.534 31.714 1.00 65.62 99 ARG A C 1
ATOM 794 O O . ARG A 1 99 ? -7.369 -18.649 32.626 1.00 65.62 99 ARG A O 1
ATOM 801 N N . PHE A 1 100 ? -9.164 -19.407 31.499 1.00 68.31 100 PHE A N 1
ATOM 802 C CA . PHE A 1 100 ? -9.357 -20.619 32.296 1.00 68.31 100 PHE A CA 1
ATOM 803 C C . PHE A 1 100 ? -8.112 -21.521 32.286 1.00 68.31 100 PHE A C 1
ATOM 805 O O . PHE A 1 100 ? -7.653 -21.946 33.342 1.00 68.31 100 PHE A O 1
ATOM 812 N N . LEU A 1 101 ? -7.490 -21.738 31.120 1.00 66.69 101 LEU A N 1
ATOM 813 C CA . LEU A 1 101 ? -6.246 -22.518 31.017 1.00 66.69 101 LEU A CA 1
ATOM 814 C C . LEU A 1 101 ? -5.078 -21.877 31.781 1.00 66.69 101 LEU A C 1
ATOM 816 O O . LEU A 1 101 ? -4.218 -22.583 32.303 1.00 66.69 101 LEU A O 1
ATOM 820 N N . LYS A 1 102 ? -5.048 -20.544 31.873 1.00 70.69 102 LYS A N 1
ATOM 821 C CA . LYS A 1 102 ? -4.040 -19.814 32.650 1.00 70.69 102 LYS A CA 1
ATOM 822 C C . LYS A 1 102 ? -4.261 -19.928 34.163 1.00 70.69 102 LYS A C 1
ATOM 824 O O . LYS A 1 102 ? -3.283 -19.951 34.907 1.00 70.69 102 LYS A O 1
ATOM 829 N N . ASP A 1 103 ? -5.512 -19.991 34.609 1.00 74.62 103 ASP A N 1
ATOM 830 C CA . ASP A 1 103 ? -5.875 -20.017 36.031 1.00 74.62 103 ASP A CA 1
ATOM 831 C C . ASP A 1 103 ? -5.943 -21.453 36.609 1.00 74.62 103 ASP A C 1
ATOM 833 O O . ASP A 1 103 ? -5.764 -21.650 37.815 1.00 74.62 103 ASP A O 1
ATOM 837 N N . MET A 1 104 ? -6.065 -22.468 35.744 1.00 75.00 104 MET A N 1
ATOM 838 C CA . MET A 1 104 ? -6.088 -23.902 36.075 1.00 75.00 104 MET A CA 1
ATOM 839 C C . MET A 1 104 ? -4.934 -24.392 36.982 1.00 75.00 104 MET A C 1
ATOM 841 O O . MET A 1 104 ? -5.209 -25.141 37.921 1.00 75.00 104 MET A O 1
ATOM 845 N N . PRO A 1 105 ? -3.658 -23.980 36.807 1.00 76.25 105 PRO A N 1
ATOM 846 C CA . PRO A 1 105 ? -2.566 -24.430 37.677 1.00 76.25 105 PRO A CA 1
ATOM 847 C C . PRO A 1 105 ? -2.724 -23.966 39.131 1.00 76.25 105 PRO A C 1
ATOM 849 O O . PRO A 1 105 ? -2.349 -24.683 40.057 1.00 76.25 105 PRO A O 1
ATOM 852 N N . ASN A 1 106 ? -3.284 -22.771 39.344 1.00 77.62 106 ASN A N 1
ATOM 853 C CA . ASN A 1 106 ? -3.511 -22.224 40.682 1.00 77.62 106 ASN A CA 1
ATOM 854 C C . ASN A 1 106 ? -4.724 -22.865 41.362 1.00 77.62 106 ASN A C 1
ATOM 856 O O . ASN A 1 106 ? -4.702 -23.060 42.577 1.00 77.62 106 ASN A O 1
ATOM 860 N N . GLU A 1 107 ? -5.769 -23.205 40.606 1.00 76.56 107 GLU A N 1
ATOM 861 C CA . GLU A 1 107 ? -6.911 -23.959 41.136 1.00 76.56 107 GLU A CA 1
ATOM 862 C C . GLU A 1 107 ? -6.525 -25.394 41.505 1.00 76.56 107 GLU A C 1
ATOM 864 O O . GLU A 1 107 ? -6.878 -25.853 42.591 1.00 76.56 107 GLU A O 1
ATOM 869 N N . LEU A 1 108 ? -5.717 -26.064 40.674 1.00 76.44 108 LEU A N 1
ATOM 870 C CA . LEU A 1 108 ? -5.155 -27.382 40.987 1.00 76.44 108 LEU A CA 1
ATOM 871 C C . LEU A 1 108 ? -4.284 -27.341 42.250 1.00 76.44 108 LEU A C 1
ATOM 873 O O . LEU A 1 108 ? -4.446 -28.188 43.125 1.00 76.44 108 LEU A O 1
ATOM 877 N N . ARG A 1 109 ? -3.424 -26.322 42.398 1.00 69.81 109 ARG A N 1
ATOM 878 C CA . ARG A 1 109 ? -2.623 -26.116 43.620 1.00 69.81 109 ARG A CA 1
ATOM 879 C C . ARG A 1 109 ? -3.484 -25.936 44.870 1.00 69.81 109 ARG A C 1
ATOM 881 O O . ARG A 1 109 ? -3.229 -26.581 45.877 1.00 69.81 109 ARG A O 1
ATOM 888 N N . LYS A 1 110 ? -4.536 -25.114 44.796 1.00 76.31 110 LYS A N 1
ATOM 889 C CA . LYS A 1 110 ? -5.475 -24.911 45.915 1.00 76.31 110 LYS A CA 1
ATOM 890 C C . LYS A 1 110 ? -6.277 -26.165 46.273 1.00 76.31 110 LYS A C 1
ATOM 892 O O . LYS A 1 110 ? -6.699 -26.298 47.418 1.00 76.31 110 LYS A O 1
ATOM 897 N N . GLY A 1 111 ? -6.553 -27.033 45.300 1.00 71.56 111 GLY A N 1
ATOM 898 C CA . GLY A 1 111 ? -7.215 -28.319 45.525 1.00 71.56 111 GLY A CA 1
ATOM 899 C C . GLY A 1 111 ? -6.298 -29.365 46.166 1.00 71.56 111 GLY A C 1
ATOM 900 O O . GLY A 1 111 ? -6.774 -30.177 46.954 1.00 71.56 111 GLY A O 1
ATOM 901 N N . LEU A 1 112 ? -4.998 -29.321 45.860 1.00 70.75 112 LEU A N 1
ATOM 902 C CA . LEU A 1 112 ? -3.973 -30.171 46.474 1.00 70.75 112 LEU A CA 1
ATOM 903 C C . LEU A 1 112 ? -3.686 -29.773 47.930 1.00 70.75 112 LEU A C 1
ATOM 905 O O . LEU A 1 112 ? -3.779 -30.632 48.796 1.00 70.75 112 LEU A O 1
ATOM 909 N N . ASP A 1 113 ? -3.480 -28.482 48.217 1.00 65.69 113 ASP A N 1
ATOM 910 C CA . ASP A 1 113 ? -3.226 -27.975 49.585 1.00 65.69 113 ASP A CA 1
ATOM 911 C C . ASP A 1 113 ? -4.401 -28.188 50.563 1.00 65.69 113 ASP A C 1
ATOM 913 O O . ASP A 1 113 ? -4.242 -28.041 51.769 1.00 65.69 113 ASP A O 1
ATOM 917 N N . LYS A 1 114 ? -5.612 -28.475 50.068 1.00 61.84 114 LYS A N 1
ATOM 918 C CA . LYS A 1 114 ? -6.794 -28.746 50.908 1.00 61.84 114 LYS A CA 1
ATOM 919 C C . LYS A 1 114 ? -6.936 -30.209 51.332 1.00 61.84 114 LYS A C 1
ATOM 921 O O . LYS A 1 114 ? -7.815 -30.494 52.143 1.00 61.84 114 LYS A O 1
ATOM 926 N N . ASN A 1 115 ? -6.163 -31.112 50.732 1.00 58.16 115 ASN A N 1
ATOM 927 C CA . ASN A 1 115 ? -6.234 -32.554 50.977 1.00 58.16 115 ASN A CA 1
ATOM 928 C C . ASN A 1 115 ? -4.998 -33.108 51.721 1.00 58.16 115 ASN A C 1
ATOM 930 O O . ASN A 1 115 ? -4.927 -34.322 51.912 1.00 58.16 115 ASN A O 1
ATOM 934 N N . GLU A 1 116 ? -4.065 -32.247 52.144 1.00 46.56 116 GLU A N 1
ATOM 935 C CA . GLU A 1 116 ? -3.067 -32.515 53.201 1.00 46.56 116 GLU A CA 1
ATOM 936 C C . GLU A 1 116 ? -3.529 -31.904 54.532 1.00 46.56 116 GLU A C 1
ATOM 938 O O . GLU A 1 116 ? -3.263 -32.531 55.584 1.00 46.56 116 GLU A O 1
#